Protein AF-A0A949CU87-F1 (afdb_monomer)

Solvent-accessible surface area (backbone atoms only — not comparable to full-atom values): 5009 Å² total; per-residue (Å²): 132,84,54,73,67,56,56,52,51,54,46,30,71,74,60,34,64,70,53,41,35,61,77,69,45,40,66,64,51,51,51,52,54,52,50,51,49,50,50,29,68,75,61,70,69,65,72,88,56,88,48,68,72,55,33,51,53,50,49,52,51,52,50,53,50,51,54,52,49,50,76,72,67,61,76,91,84,75,92,75,89,129

pLDDT: mean 93.19, std 5.57, range [64.44, 98.12]

Nearest PDB structures (foldseek):
  9had-assembly2_B  TM=2.960E-01  e=9.389E+00  Dermatophagoides farinae

Radius of gyration: 18.54 Å; Cα contacts (8 Å, |Δi|>4): 25; chains: 1; bounding box: 39×37×41 Å

Mean predicted aligned error: 5.41 Å

Secondary structure (DSSP, 8-state):
---HHHHHHHHHHHHHHHHHHHHTTHHHHHHHHHHHHHHHHHHTT----SSHHHHHHHHHHHHHHHHHHHHHHPPP------

Structure (mmCIF, N/CA/C/O backbone):
data_AF-A0A949CU87-F1
#
_entry.id   AF-A0A949CU87-F1
#
loop_
_atom_site.group_PDB
_atom_site.id
_atom_site.type_symbol
_atom_site.label_atom_id
_atom_site.label_alt_id
_atom_site.label_comp_id
_atom_site.label_asym_id
_atom_site.label_entity_id
_atom_site.label_seq_id
_atom_site.pdbx_PDB_ins_code
_atom_site.Cartn_x
_atom_site.Cartn_y
_atom_site.Cartn_z
_atom_site.occupancy
_atom_site.B_iso_or_equiv
_atom_site.auth_seq_id
_atom_site.auth_comp_id
_atom_site.auth_asym_id
_atom_site.auth_atom_id
_atom_site.pdbx_PDB_model_num
ATOM 1 N N . PRO A 1 1 ? 4.552 22.564 26.736 1.00 64.44 1 PRO A N 1
ATOM 2 C CA . PRO A 1 1 ? 3.592 22.052 25.726 1.00 64.44 1 PRO A CA 1
ATOM 3 C C . PRO A 1 1 ? 3.308 20.562 25.958 1.00 64.44 1 PRO A C 1
ATOM 5 O O . PRO A 1 1 ? 4.255 19.792 26.089 1.00 64.44 1 PRO A O 1
ATOM 8 N N . THR A 1 2 ? 2.038 20.164 26.056 1.00 76.62 2 THR A N 1
ATOM 9 C CA . THR A 1 2 ? 1.639 18.746 26.116 1.00 76.62 2 THR A CA 1
ATOM 10 C C . THR A 1 2 ? 2.037 18.039 24.823 1.00 76.62 2 THR A C 1
ATOM 12 O O . THR A 1 2 ? 1.889 18.598 23.733 1.00 76.62 2 THR A O 1
ATOM 15 N N . HIS A 1 3 ? 2.585 16.830 24.936 1.00 89.69 3 HIS A N 1
ATOM 16 C CA . HIS A 1 3 ? 3.105 16.089 23.793 1.00 89.69 3 HIS A CA 1
ATOM 17 C C . HIS A 1 3 ? 1.959 15.763 22.806 1.00 89.69 3 HIS A C 1
ATOM 19 O O . HIS A 1 3 ? 0.869 15.403 23.2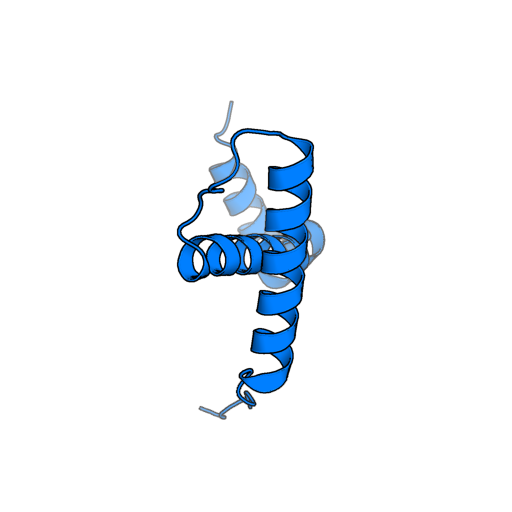53 1.00 89.69 3 HIS A O 1
ATOM 25 N N . PRO A 1 4 ? 2.154 15.839 21.472 1.00 89.00 4 PRO A N 1
ATOM 26 C CA . PRO A 1 4 ? 1.083 15.596 20.492 1.00 89.00 4 PRO A CA 1
ATOM 27 C C . PRO A 1 4 ? 0.370 14.242 20.645 1.00 89.00 4 PRO A C 1
ATOM 29 O O . PRO A 1 4 ? -0.821 14.124 20.373 1.00 89.00 4 PRO A O 1
ATOM 32 N N . ARG A 1 5 ? 1.083 13.214 21.127 1.00 89.62 5 ARG A N 1
ATOM 33 C CA . ARG A 1 5 ? 0.488 11.910 21.478 1.00 89.62 5 ARG A CA 1
ATOM 34 C C . ARG A 1 5 ? -0.553 12.030 22.590 1.00 89.62 5 ARG A C 1
ATOM 36 O O . ARG A 1 5 ? -1.598 11.400 22.494 1.00 89.62 5 ARG A O 1
ATOM 43 N N . ASP A 1 6 ? -0.271 12.817 23.621 1.00 95.06 6 ASP A N 1
ATOM 44 C CA . ASP A 1 6 ? -1.144 12.929 24.791 1.00 95.06 6 ASP A CA 1
ATOM 45 C C . ASP A 1 6 ? -2.454 13.621 24.404 1.00 95.06 6 ASP A C 1
ATOM 47 O O . ASP A 1 6 ? -3.524 13.220 24.850 1.00 95.06 6 ASP A O 1
ATOM 51 N N . GLN A 1 7 ? -2.388 14.578 23.474 1.00 93.06 7 GLN A N 1
ATOM 52 C CA . GLN A 1 7 ? -3.566 15.240 22.903 1.00 93.06 7 GLN A CA 1
ATOM 53 C C . GLN A 1 7 ? -4.456 14.260 22.118 1.00 93.06 7 GLN A C 1
ATOM 55 O O . GLN A 1 7 ? -5.681 14.321 22.210 1.00 93.06 7 GLN A O 1
ATOM 60 N N . ILE A 1 8 ? -3.857 13.319 21.376 1.00 92.81 8 ILE A N 1
ATOM 61 C CA . ILE A 1 8 ? -4.604 12.263 20.674 1.00 92.81 8 ILE A CA 1
ATOM 62 C C . ILE A 1 8 ? -5.305 11.340 21.675 1.00 92.81 8 ILE A C 1
ATOM 64 O O . ILE A 1 8 ? -6.473 11.015 21.477 1.00 92.81 8 ILE A O 1
ATOM 68 N N . LEU A 1 9 ? -4.611 10.928 22.741 1.00 94.56 9 LEU A N 1
ATOM 69 C CA . LEU A 1 9 ? -5.187 10.057 23.769 1.00 94.56 9 LEU A CA 1
ATOM 70 C C . LEU A 1 9 ? -6.367 10.733 24.470 1.00 94.56 9 LEU A C 1
ATOM 72 O O . LEU A 1 9 ? -7.440 10.142 24.541 1.00 94.56 9 LEU A O 1
ATOM 76 N N . GLN A 1 10 ? -6.208 11.999 24.863 1.00 95.44 10 GLN A N 1
ATOM 77 C CA . GLN A 1 10 ? -7.294 12.793 25.439 1.00 95.44 10 GLN A CA 1
ATOM 78 C C . GLN A 1 10 ? -8.487 12.914 24.485 1.00 95.44 10 GLN A C 1
ATOM 80 O O . GLN A 1 10 ? -9.631 12.784 24.914 1.00 95.44 10 GLN A O 1
ATOM 85 N N . ARG A 1 11 ? -8.254 13.118 23.179 1.00 94.81 11 ARG A N 1
ATOM 86 C CA . ARG A 1 11 ? -9.358 13.182 22.210 1.00 94.81 11 ARG A CA 1
ATOM 87 C C . ARG A 1 11 ? -10.072 11.839 22.077 1.00 94.81 11 ARG A C 1
ATOM 89 O O . ARG A 1 11 ? -11.296 11.815 22.060 1.00 94.81 11 ARG A O 1
ATOM 96 N N . ILE A 1 12 ? -9.330 10.733 22.020 1.00 96.06 12 ILE A N 1
ATOM 97 C CA . ILE A 1 12 ? -9.907 9.383 21.960 1.00 96.06 12 ILE A CA 1
ATOM 98 C C . ILE A 1 12 ? -10.744 9.084 23.210 1.00 96.06 12 ILE A C 1
ATOM 100 O O . ILE A 1 12 ? -11.798 8.471 23.079 1.00 96.06 12 ILE A O 1
ATOM 104 N N . GLU A 1 13 ? -10.315 9.516 24.397 1.00 96.94 13 GLU A N 1
ATOM 105 C CA . GLU A 1 13 ? -11.102 9.373 25.632 1.00 96.94 13 GLU A CA 1
ATOM 106 C C . GLU A 1 13 ? -12.407 10.183 25.590 1.00 96.94 13 GLU A C 1
ATOM 108 O O . GLU A 1 13 ? -13.428 9.717 26.084 1.00 96.94 13 GLU A O 1
ATOM 113 N N . GLN A 1 14 ? -12.398 11.364 24.964 1.00 96.38 14 GLN A N 1
ATOM 114 C CA . GLN A 1 14 ? -13.567 12.247 24.880 1.00 96.38 14 GLN A CA 1
ATOM 115 C C . GLN A 1 14 ? -14.626 11.789 23.872 1.00 96.38 14 GLN A C 1
ATOM 117 O O . GLN A 1 14 ? -15.814 11.876 24.170 1.00 96.38 14 GLN A O 1
ATOM 122 N N . VAL A 1 15 ? -14.218 11.363 22.671 1.00 96.69 15 VAL A N 1
ATOM 123 C CA . VAL A 1 15 ? -15.158 11.031 21.575 1.00 96.69 15 VAL A CA 1
ATOM 124 C C . VAL A 1 15 ? -15.219 9.544 21.249 1.00 96.69 15 VAL A C 1
ATOM 126 O O . VAL A 1 15 ? -15.990 9.111 20.403 1.00 96.69 15 VAL A O 1
ATOM 129 N N . GLY A 1 16 ? -14.400 8.729 21.905 1.00 96.56 16 GLY A N 1
ATOM 130 C CA . GLY A 1 16 ? -14.248 7.329 21.554 1.00 96.56 16 GLY A CA 1
ATOM 131 C C . GLY A 1 16 ? -13.393 7.119 20.301 1.00 96.56 16 GLY A C 1
ATOM 132 O O . GLY A 1 16 ? -13.151 7.993 19.466 1.00 96.56 16 GLY A O 1
ATOM 133 N N . ARG A 1 17 ? -12.888 5.892 20.158 1.00 94.75 17 ARG A N 1
ATOM 134 C CA . ARG A 1 17 ? -11.914 5.554 19.111 1.00 94.75 17 ARG A CA 1
ATOM 135 C C . ARG A 1 17 ? -12.507 5.562 17.700 1.00 94.75 17 ARG A C 1
ATOM 137 O O . ARG A 1 17 ? -11.773 5.832 16.752 1.00 94.75 17 ARG A O 1
ATOM 144 N N . ALA A 1 18 ? -13.780 5.195 17.550 1.00 94.50 18 ALA A N 1
ATOM 145 C CA . ALA A 1 18 ? -14.438 5.132 16.247 1.00 94.50 18 ALA A CA 1
ATOM 146 C C . ALA A 1 18 ? -14.597 6.536 15.648 1.00 94.50 18 ALA A C 1
ATOM 148 O O . ALA A 1 18 ? -14.102 6.780 14.548 1.00 94.50 18 ALA A O 1
ATOM 149 N N . ASP A 1 19 ? -15.163 7.468 16.413 1.00 96.00 19 ASP A N 1
ATOM 150 C CA . ASP A 1 19 ? -15.388 8.842 15.961 1.00 96.00 19 ASP A CA 1
ATOM 151 C C . ASP A 1 19 ? -14.067 9.578 15.755 1.00 96.00 19 ASP A C 1
ATOM 153 O O . ASP A 1 19 ? -13.859 10.192 14.709 1.00 96.00 19 ASP A O 1
ATOM 157 N N . TRP A 1 20 ? -13.093 9.393 16.653 1.00 96.00 20 TRP A N 1
ATOM 158 C CA . TRP A 1 20 ? -11.750 9.942 16.456 1.00 96.00 20 TRP A CA 1
ATOM 159 C C . TRP A 1 20 ? -11.098 9.481 15.139 1.00 96.00 20 TRP A C 1
ATOM 161 O O . TRP A 1 20 ? -10.432 10.270 14.461 1.00 96.00 20 TRP A O 1
ATOM 171 N N . LYS A 1 21 ? -11.269 8.211 14.736 1.00 94.44 21 LYS A N 1
ATOM 172 C CA . LYS A 1 21 ? -10.727 7.713 13.457 1.00 94.44 21 LYS A CA 1
ATOM 173 C C . LYS A 1 21 ? -11.364 8.404 12.252 1.00 94.44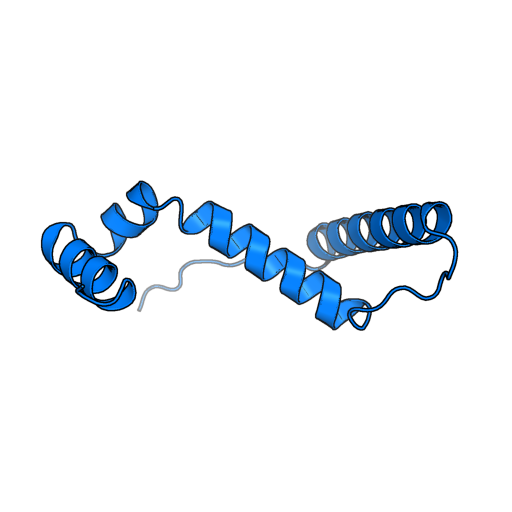 21 LYS A C 1
ATOM 175 O O . LYS A 1 21 ? -10.672 8.599 11.250 1.00 94.44 21 LYS A O 1
ATOM 180 N N . GLN A 1 22 ? -12.639 8.772 12.348 1.00 93.56 22 GLN A N 1
ATOM 181 C CA . GLN A 1 22 ? -13.324 9.529 11.304 1.00 93.56 22 GLN A CA 1
ATOM 182 C C . GLN A 1 22 ? -12.855 10.986 11.286 1.00 93.56 22 GLN A C 1
ATOM 184 O O . GLN A 1 22 ? -12.415 11.461 10.241 1.00 93.56 22 GLN A O 1
ATOM 189 N N . GLU A 1 23 ? -12.841 11.655 12.444 1.00 94.19 23 GLU A N 1
ATOM 190 C CA . GLU A 1 23 ? -12.392 13.049 12.593 1.00 94.19 23 GLU A CA 1
ATOM 191 C C . GLU A 1 23 ? -10.963 13.263 12.077 1.00 94.19 23 GLU A C 1
ATOM 193 O O . GLU A 1 23 ? -10.673 14.233 11.381 1.00 94.19 23 GLU A O 1
ATOM 198 N N . SER A 1 24 ? -10.059 12.336 12.395 1.00 90.62 24 SER A N 1
ATOM 199 C CA . SER A 1 24 ? -8.644 12.423 12.016 1.00 90.62 24 SER A CA 1
ATOM 200 C C . SER A 1 24 ? -8.348 11.975 10.580 1.00 90.62 24 SER A C 1
ATOM 202 O O . SER A 1 24 ? -7.194 12.032 10.147 1.00 90.62 24 SER A O 1
ATOM 204 N N . GLY A 1 25 ? -9.346 11.477 9.838 1.00 92.81 25 GLY A N 1
ATOM 205 C CA . GLY A 1 25 ? -9.132 10.870 8.521 1.00 92.81 25 GLY A CA 1
ATOM 206 C C . GLY A 1 25 ? -8.231 9.626 8.567 1.00 92.81 25 GLY A C 1
ATOM 207 O O . GLY A 1 25 ? -7.582 9.284 7.570 1.00 92.81 25 GLY A O 1
ATOM 208 N N . TYR A 1 26 ? -8.176 8.946 9.720 1.00 92.75 26 TYR A N 1
ATOM 209 C CA . TYR A 1 26 ? -7.263 7.836 10.003 1.00 92.75 26 TYR A CA 1
ATOM 210 C C . TYR A 1 26 ? -7.344 6.737 8.946 1.00 92.75 26 TYR A C 1
ATOM 212 O O . TYR A 1 26 ? -6.317 6.218 8.517 1.00 92.75 26 TYR A O 1
ATOM 220 N N . HIS A 1 27 ? -8.551 6.398 8.490 1.00 90.69 27 HIS A N 1
ATOM 221 C CA . HIS A 1 27 ? -8.761 5.318 7.527 1.00 90.69 27 HIS A CA 1
ATOM 222 C C . HIS A 1 27 ? -8.015 5.559 6.211 1.00 90.69 27 HIS A C 1
ATOM 224 O O . HIS A 1 27 ? -7.272 4.693 5.750 1.00 90.69 27 HIS A O 1
ATOM 230 N N . ARG A 1 28 ? -8.141 6.758 5.632 1.00 92.69 28 ARG A N 1
ATOM 231 C CA . ARG A 1 28 ? -7.462 7.103 4.375 1.00 92.69 28 ARG A CA 1
ATOM 232 C C . ARG A 1 28 ? -5.945 7.138 4.551 1.00 92.69 28 ARG A C 1
ATOM 234 O O . ARG A 1 28 ? -5.218 6.622 3.704 1.00 92.69 28 ARG A O 1
ATOM 241 N N . ARG A 1 29 ? -5.474 7.710 5.661 1.00 93.50 29 ARG A N 1
ATOM 242 C CA . ARG A 1 29 ? -4.047 7.764 5.993 1.00 93.50 29 ARG A CA 1
ATOM 243 C C . ARG A 1 29 ? -3.453 6.365 6.172 1.00 93.50 29 ARG A C 1
ATOM 245 O O . ARG A 1 29 ? -2.438 6.058 5.557 1.00 93.50 29 ARG A O 1
ATOM 252 N N . SER A 1 30 ? -4.117 5.509 6.943 1.00 94.44 30 SER A N 1
ATOM 253 C CA . SER A 1 30 ? -3.692 4.131 7.206 1.00 94.44 30 SER A CA 1
ATOM 254 C C . SER A 1 30 ? -3.602 3.302 5.920 1.00 94.44 30 SER A C 1
ATOM 256 O O . SER A 1 30 ? -2.639 2.553 5.738 1.00 94.44 30 SER A O 1
ATOM 258 N N . LEU A 1 31 ? -4.542 3.479 4.983 1.00 93.50 31 LEU A N 1
ATOM 259 C CA . LEU A 1 31 ? -4.488 2.834 3.667 1.00 93.50 31 LEU A CA 1
ATOM 260 C C . LEU A 1 31 ? -3.279 3.296 2.842 1.00 93.50 31 LEU A C 1
ATOM 262 O O . LEU A 1 31 ? -2.584 2.464 2.254 1.00 93.50 31 LEU A O 1
ATOM 266 N N . ALA A 1 32 ? -3.001 4.602 2.812 1.00 94.75 32 ALA A N 1
ATOM 267 C CA . ALA A 1 32 ? -1.854 5.149 2.090 1.00 94.75 32 ALA A CA 1
ATOM 268 C C . ALA A 1 32 ? -0.521 4.671 2.688 1.00 94.75 32 ALA A C 1
ATOM 270 O O . ALA A 1 32 ? 0.344 4.187 1.958 1.00 94.75 32 ALA A O 1
ATOM 271 N N . GLU A 1 33 ? -0.374 4.732 4.014 1.00 96.06 33 GLU A N 1
ATOM 272 C CA . GLU A 1 33 ? 0.817 4.257 4.730 1.00 96.06 33 GLU A CA 1
ATOM 273 C C . GLU A 1 33 ? 1.060 2.763 4.474 1.00 96.06 33 GLU A C 1
ATOM 275 O O . GLU A 1 33 ? 2.171 2.365 4.118 1.00 96.06 33 GLU A O 1
ATOM 280 N N . THR A 1 34 ? 0.004 1.948 4.554 1.00 94.94 34 THR A N 1
ATOM 281 C CA . THR A 1 34 ? 0.073 0.506 4.278 1.00 94.94 34 THR A CA 1
ATOM 282 C C . THR A 1 34 ? 0.451 0.225 2.823 1.00 94.94 34 THR A C 1
ATOM 284 O O . THR A 1 34 ? 1.265 -0.657 2.548 1.00 94.94 34 THR A O 1
ATOM 287 N N . THR A 1 35 ? -0.092 0.987 1.871 1.00 94.56 35 THR A N 1
ATOM 288 C CA . THR A 1 35 ? 0.238 0.841 0.444 1.00 94.56 35 THR A CA 1
ATOM 289 C C . THR A 1 35 ? 1.703 1.188 0.179 1.00 94.56 35 THR A C 1
ATOM 291 O O . THR A 1 35 ? 2.403 0.428 -0.489 1.00 94.56 35 THR A O 1
ATOM 294 N N . MET A 1 36 ? 2.207 2.276 0.766 1.00 96.06 36 MET A N 1
ATOM 295 C CA . MET A 1 36 ? 3.615 2.666 0.645 1.00 96.06 36 MET A CA 1
ATOM 296 C C . MET A 1 36 ? 4.563 1.676 1.323 1.00 96.06 36 MET A C 1
ATOM 298 O O . MET A 1 36 ? 5.642 1.404 0.795 1.00 96.06 36 MET A O 1
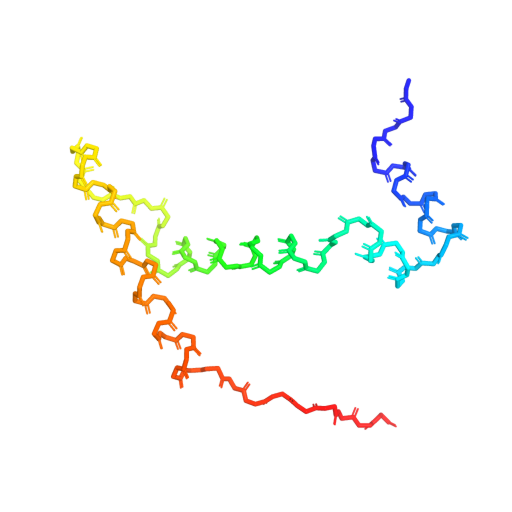ATOM 302 N N . PHE A 1 37 ? 4.172 1.110 2.467 1.00 95.81 37 PHE A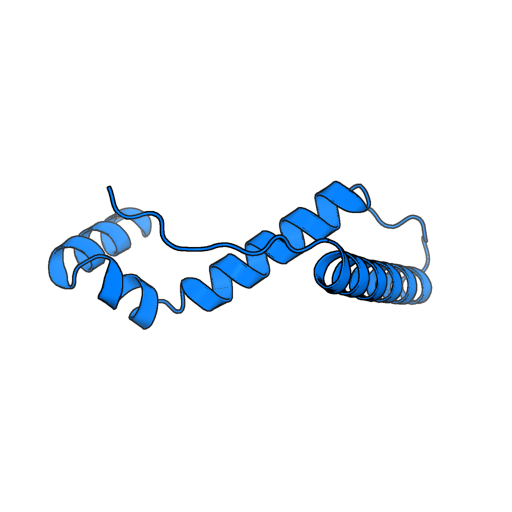 N 1
ATOM 303 C CA . PHE A 1 37 ? 4.909 0.021 3.102 1.00 95.81 37 PHE A CA 1
ATOM 304 C C . PHE A 1 37 ? 5.030 -1.182 2.157 1.00 95.81 37 PHE A C 1
ATOM 306 O O . PHE A 1 37 ? 6.138 -1.650 1.901 1.00 95.81 37 PHE A O 1
ATOM 313 N N . ARG A 1 38 ? 3.917 -1.625 1.556 1.00 95.19 38 ARG A N 1
ATOM 314 C CA . ARG A 1 38 ? 3.907 -2.738 0.592 1.00 95.19 38 ARG A CA 1
ATOM 315 C C . ARG A 1 38 ? 4.761 -2.460 -0.639 1.00 95.19 38 ARG A C 1
ATOM 317 O O . ARG A 1 38 ? 5.499 -3.350 -1.051 1.00 95.19 38 ARG A O 1
ATOM 324 N N . LEU A 1 39 ? 4.702 -1.247 -1.194 1.00 96.44 39 LEU A N 1
ATOM 325 C CA . LEU A 1 39 ? 5.555 -0.829 -2.310 1.00 96.44 39 LEU A CA 1
ATOM 326 C C . LEU A 1 39 ? 7.038 -1.016 -1.953 1.00 96.44 39 LEU A C 1
ATOM 328 O O . LEU A 1 39 ? 7.774 -1.689 -2.670 1.00 96.44 39 LEU A O 1
ATOM 332 N N . LYS A 1 40 ? 7.464 -0.484 -0.801 1.00 95.50 40 LYS A N 1
ATOM 333 C CA . LYS A 1 40 ? 8.862 -0.565 -0.356 1.00 95.50 40 LYS A CA 1
ATOM 334 C C . LYS A 1 40 ? 9.307 -1.998 -0.079 1.00 95.50 40 LYS A C 1
ATOM 336 O O . LYS A 1 40 ? 10.399 -2.367 -0.489 1.00 95.50 40 LYS A O 1
ATOM 341 N N . VAL A 1 41 ? 8.481 -2.800 0.589 1.00 96.06 41 VAL A N 1
ATOM 342 C CA . VAL A 1 41 ? 8.816 -4.198 0.902 1.00 96.06 41 VAL A CA 1
ATOM 343 C C . VAL A 1 41 ? 8.899 -5.047 -0.366 1.00 96.06 41 VAL A C 1
ATOM 345 O O . VAL A 1 41 ? 9.813 -5.851 -0.497 1.00 96.06 41 VAL A O 1
ATOM 348 N N . THR A 1 42 ? 7.991 -4.836 -1.320 1.00 95.56 42 THR A N 1
ATOM 349 C CA . THR A 1 42 ? 7.934 -5.633 -2.556 1.00 95.56 42 THR A CA 1
ATOM 350 C C . THR A 1 42 ? 9.087 -5.300 -3.506 1.00 95.56 42 THR A C 1
ATOM 352 O O . THR A 1 42 ? 9.663 -6.204 -4.103 1.00 95.56 42 THR A O 1
ATOM 355 N N . PHE A 1 43 ? 9.451 -4.018 -3.638 1.00 95.69 43 PHE A N 1
ATOM 356 C CA . PHE A 1 43 ? 10.452 -3.555 -4.612 1.00 95.69 43 PHE A CA 1
ATOM 357 C C . PHE A 1 43 ? 11.790 -3.125 -3.987 1.00 95.69 43 PHE A C 1
ATOM 359 O O . PHE A 1 43 ? 12.632 -2.532 -4.655 1.00 95.69 43 PHE A O 1
ATOM 366 N N . GLY A 1 44 ? 12.011 -3.402 -2.699 1.00 92.44 44 GLY A N 1
ATOM 367 C CA . GLY A 1 44 ? 13.284 -3.135 -2.013 1.00 92.44 44 GLY A CA 1
ATOM 368 C C . GLY A 1 44 ? 13.511 -1.679 -1.580 1.00 92.44 44 GLY A C 1
ATOM 369 O O . GLY A 1 44 ? 14.597 -1.338 -1.114 1.00 92.44 44 GLY A O 1
ATOM 370 N N . GLY A 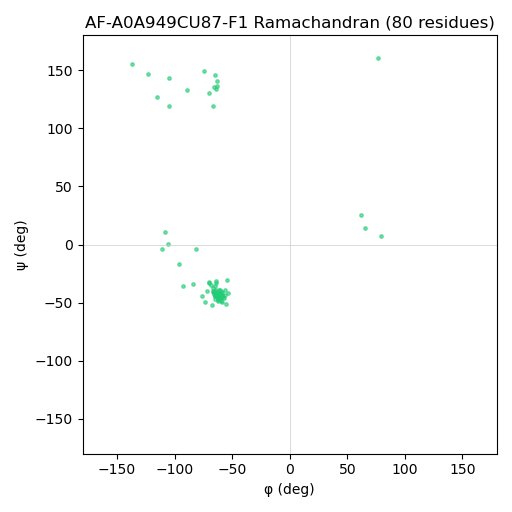1 45 ? 12.502 -0.811 -1.712 1.00 90.56 45 GLY A N 1
ATOM 371 C CA . GLY A 1 45 ? 12.498 0.552 -1.165 1.00 90.56 45 GLY A CA 1
ATOM 372 C C . GLY A 1 45 ? 13.526 1.510 -1.775 1.00 90.56 45 GLY A C 1
ATOM 373 O O . GLY A 1 45 ? 13.785 2.565 -1.195 1.00 90.56 45 GLY A O 1
ATOM 374 N N . ARG A 1 46 ? 14.120 1.148 -2.916 1.00 92.81 46 ARG A N 1
ATOM 375 C CA . ARG A 1 46 ? 15.117 1.931 -3.653 1.00 92.81 46 ARG A CA 1
ATOM 376 C C . ARG A 1 46 ? 14.802 1.877 -5.147 1.00 92.81 46 ARG A C 1
ATOM 378 O O . ARG A 1 46 ? 14.180 0.929 -5.612 1.00 92.81 46 ARG A O 1
ATOM 385 N N . VAL A 1 47 ? 15.259 2.888 -5.877 1.00 95.00 47 VAL A N 1
ATOM 386 C CA . VAL A 1 47 ? 15.203 2.951 -7.345 1.00 95.00 47 VAL A CA 1
ATOM 387 C C . VAL A 1 47 ? 16.592 2.688 -7.916 1.00 95.00 47 VAL A C 1
ATOM 389 O O . VAL A 1 47 ? 17.596 3.089 -7.319 1.00 95.00 47 VAL A O 1
ATOM 392 N N . ARG A 1 48 ? 16.668 1.986 -9.047 1.00 93.62 48 ARG A N 1
ATOM 393 C CA . ARG A 1 48 ? 17.941 1.614 -9.680 1.00 93.62 48 ARG A CA 1
ATOM 394 C C . ARG A 1 48 ? 18.491 2.728 -10.563 1.00 93.62 48 ARG A C 1
ATOM 396 O O . ARG A 1 48 ? 19.710 2.870 -10.682 1.00 93.62 48 ARG A O 1
ATOM 403 N N . SER A 1 49 ? 17.614 3.493 -11.210 1.00 95.31 49 SER A N 1
ATOM 404 C CA . SER A 1 49 ? 18.042 4.576 -12.092 1.00 95.31 49 SER A CA 1
ATOM 405 C C . SER A 1 49 ? 18.765 5.696 -11.333 1.00 95.31 49 SER A C 1
ATOM 407 O O . SER A 1 49 ? 18.411 6.043 -10.208 1.00 95.31 49 SER A O 1
ATOM 409 N N . ARG A 1 50 ? 19.754 6.320 -11.987 1.00 95.69 50 ARG A N 1
ATOM 410 C CA . ARG A 1 50 ? 20.424 7.546 -11.514 1.00 95.69 50 ARG A CA 1
ATOM 411 C C . ARG A 1 50 ? 19.854 8.830 -12.126 1.00 95.69 50 ARG A C 1
ATOM 413 O O . ARG A 1 50 ? 20.125 9.903 -11.603 1.00 95.69 50 ARG A O 1
ATOM 420 N N . SER A 1 51 ? 19.096 8.722 -13.218 1.00 97.69 51 SER A N 1
ATOM 421 C CA . SER A 1 51 ? 18.370 9.848 -13.819 1.00 97.69 51 SER A CA 1
ATOM 422 C C . SER A 1 51 ? 16.984 9.955 -13.195 1.00 97.69 51 SER A C 1
ATOM 424 O O . SER A 1 51 ? 16.291 8.937 -13.104 1.00 97.69 51 SER A O 1
ATOM 426 N N . PHE A 1 52 ? 16.590 11.167 -12.799 1.00 96.88 52 PHE A N 1
ATOM 427 C CA . PHE A 1 52 ? 15.305 11.442 -12.159 1.00 96.88 52 PHE A CA 1
ATOM 428 C C . PHE A 1 52 ? 14.116 11.013 -13.026 1.00 96.88 52 PHE A C 1
ATOM 430 O O . PHE A 1 52 ? 13.231 10.323 -12.531 1.00 96.88 52 PHE A O 1
ATOM 437 N N . ASP A 1 53 ? 14.131 11.323 -14.325 1.00 98.12 53 ASP A N 1
ATOM 438 C CA . ASP A 1 53 ? 13.034 10.960 -15.234 1.00 98.12 53 ASP A CA 1
ATOM 439 C C . ASP A 1 53 ? 12.821 9.444 -15.263 1.00 98.12 53 ASP A C 1
ATOM 441 O O . ASP A 1 53 ? 11.709 8.935 -15.124 1.00 98.12 53 ASP A O 1
ATOM 445 N N . ASN A 1 54 ? 13.923 8.700 -15.325 1.00 97.75 54 ASN A N 1
ATOM 446 C CA . ASN A 1 54 ? 13.895 7.245 -15.286 1.00 97.75 54 ASN A CA 1
ATOM 447 C C . ASN A 1 54 ? 13.497 6.707 -13.897 1.00 97.75 54 ASN A C 1
ATOM 449 O O . ASN A 1 54 ? 12.848 5.669 -13.826 1.00 97.75 54 ASN A O 1
ATOM 453 N N . GLN A 1 55 ? 13.846 7.389 -12.796 1.00 97.69 55 GLN A N 1
ATOM 454 C CA . GLN A 1 55 ? 13.368 7.028 -11.451 1.00 97.69 55 GLN A CA 1
ATOM 455 C C . GLN A 1 55 ? 11.853 7.223 -11.330 1.00 97.69 55 GLN A C 1
ATOM 457 O O . GLN A 1 55 ? 11.175 6.383 -10.741 1.00 97.69 55 GLN A O 1
ATOM 462 N N . ALA A 1 56 ? 11.312 8.300 -11.905 1.00 97.75 56 ALA A N 1
ATOM 463 C CA . ALA A 1 56 ? 9.877 8.545 -11.932 1.00 97.75 56 ALA A CA 1
ATOM 464 C C . ALA A 1 56 ? 9.158 7.432 -12.704 1.00 97.75 56 ALA A C 1
ATOM 466 O O . ALA A 1 56 ? 8.220 6.833 -12.179 1.00 97.75 56 ALA A O 1
ATOM 467 N N . VAL A 1 57 ? 9.642 7.087 -13.903 1.00 98.00 57 VAL A N 1
ATOM 468 C CA . VAL A 1 57 ? 9.102 5.972 -14.700 1.00 98.00 57 VAL A CA 1
ATOM 469 C C . VAL A 1 57 ? 9.185 4.645 -13.939 1.00 98.00 57 VAL A C 1
ATOM 471 O O . VAL A 1 57 ? 8.202 3.907 -13.895 1.00 98.00 57 VAL A O 1
ATOM 474 N N . GLU A 1 58 ? 10.315 4.354 -13.291 1.00 97.62 58 GLU A N 1
ATOM 475 C CA . GLU A 1 58 ? 10.494 3.153 -12.466 1.00 97.62 58 GLU A CA 1
ATOM 476 C C . GLU A 1 58 ? 9.444 3.080 -11.346 1.00 97.62 58 GLU A C 1
ATOM 478 O O . GLU A 1 58 ? 8.787 2.050 -11.182 1.00 97.62 58 GLU A O 1
ATOM 483 N N . LEU A 1 59 ? 9.210 4.183 -10.629 1.00 96.94 59 LEU A N 1
ATOM 484 C CA . LEU A 1 59 ? 8.181 4.257 -9.589 1.00 96.94 59 LEU A CA 1
ATOM 485 C C . LEU A 1 59 ? 6.765 4.081 -10.149 1.00 96.94 59 LEU A C 1
ATOM 487 O O . LEU A 1 59 ? 5.963 3.363 -9.551 1.00 96.94 59 LEU A O 1
ATOM 491 N N . PHE A 1 60 ? 6.445 4.680 -11.300 1.00 97.38 60 PHE A N 1
ATOM 492 C CA . PHE A 1 60 ? 5.141 4.487 -11.941 1.00 97.38 60 PHE A CA 1
ATOM 493 C C . PHE A 1 60 ? 4.900 3.021 -12.312 1.00 97.38 60 PHE A C 1
ATOM 495 O O . PHE A 1 60 ? 3.816 2.495 -12.048 1.00 97.38 60 PHE A O 1
ATOM 502 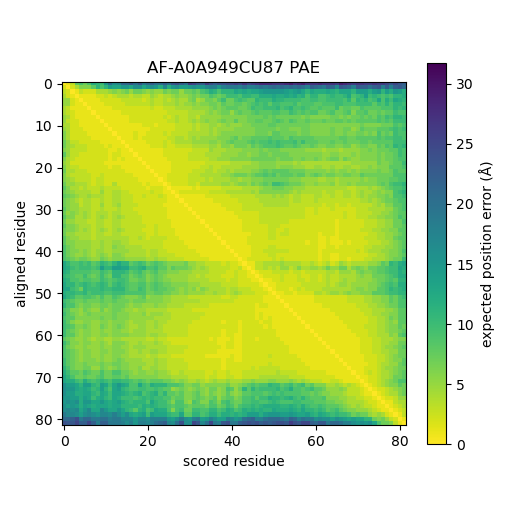N N . LEU A 1 61 ? 5.913 2.341 -12.855 1.00 97.44 61 LEU A N 1
ATOM 503 C CA . LEU A 1 61 ? 5.839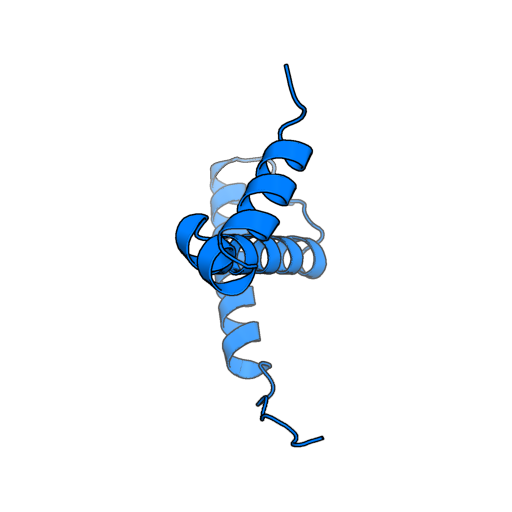 0.916 -13.178 1.00 97.44 61 LEU A CA 1
ATOM 504 C C . LEU A 1 61 ? 5.659 0.056 -11.920 1.00 97.44 61 LEU A C 1
ATOM 506 O O . LEU A 1 61 ? 4.801 -0.826 -11.907 1.00 97.44 61 LEU A O 1
ATOM 510 N N . GLN A 1 62 ? 6.404 0.335 -10.846 1.00 97.38 62 GLN A N 1
ATOM 511 C CA . GLN A 1 62 ? 6.253 -0.361 -9.562 1.00 97.38 62 GLN A CA 1
ATOM 512 C C . GLN A 1 62 ? 4.844 -0.179 -8.976 1.00 97.38 62 GLN A C 1
ATOM 514 O O . GLN A 1 62 ? 4.222 -1.151 -8.543 1.00 97.38 62 GLN A O 1
ATOM 519 N N . CYS A 1 63 ? 4.299 1.040 -9.011 1.00 96.88 63 CYS A N 1
ATOM 520 C CA . CYS A 1 63 ? 2.931 1.324 -8.578 1.00 96.88 63 CYS A CA 1
ATOM 521 C C . CYS A 1 63 ? 1.891 0.570 -9.419 1.00 96.88 63 CYS A C 1
ATOM 523 O O . CYS A 1 63 ? 0.978 -0.046 -8.864 1.00 96.88 63 CYS A O 1
ATOM 525 N N . ALA A 1 64 ? 2.031 0.576 -10.748 1.00 97.44 64 ALA A N 1
ATOM 526 C CA . ALA A 1 64 ? 1.133 -0.147 -11.645 1.00 97.44 64 ALA A CA 1
ATOM 527 C C . ALA A 1 64 ? 1.173 -1.664 -11.388 1.00 97.44 64 ALA A C 1
ATOM 529 O O . ALA A 1 64 ? 0.124 -2.303 -11.268 1.00 97.44 64 ALA A O 1
ATOM 530 N N . ALA A 1 65 ? 2.372 -2.229 -11.226 1.00 96.69 65 ALA A N 1
ATOM 531 C CA . ALA A 1 65 ? 2.560 -3.635 -10.893 1.00 96.69 65 ALA A CA 1
ATOM 532 C C . ALA A 1 65 ? 1.938 -3.987 -9.532 1.00 96.69 65 ALA A C 1
ATOM 534 O O . ALA A 1 65 ? 1.200 -4.968 -9.437 1.00 96.69 65 ALA A O 1
ATOM 535 N N . LEU A 1 66 ? 2.158 -3.169 -8.496 1.00 96.00 66 LEU A N 1
ATOM 536 C CA . LEU A 1 66 ? 1.569 -3.386 -7.171 1.00 96.00 66 LEU A CA 1
ATOM 537 C C . LEU A 1 66 ? 0.040 -3.366 -7.217 1.00 96.00 66 LEU A C 1
ATOM 539 O O . LEU A 1 66 ? -0.604 -4.240 -6.638 1.00 96.00 66 LEU A O 1
ATOM 543 N N . ASN A 1 67 ? -0.547 -2.403 -7.931 1.00 95.19 67 ASN A N 1
ATOM 544 C CA . ASN A 1 67 ? -1.996 -2.324 -8.107 1.00 95.19 67 ASN A CA 1
ATOM 545 C C . ASN A 1 67 ? -2.543 -3.588 -8.778 1.00 95.19 67 ASN A C 1
ATOM 547 O O . ASN A 1 67 ? -3.559 -4.128 -8.339 1.00 95.19 67 ASN A O 1
ATOM 551 N N . ARG A 1 68 ? -1.838 -4.114 -9.788 1.00 96.06 68 ARG A N 1
ATOM 552 C CA . ARG A 1 68 ? -2.221 -5.369 -10.440 1.00 96.06 68 ARG A CA 1
ATOM 553 C C . ARG A 1 68 ? -2.121 -6.565 -9.492 1.00 96.06 68 ARG A C 1
ATOM 555 O O . ARG A 1 68 ? -3.044 -7.374 -9.453 1.00 96.06 68 ARG A O 1
ATOM 562 N N . MET A 1 69 ? -1.053 -6.658 -8.700 1.00 94.62 69 MET A N 1
ATOM 563 C CA . MET A 1 69 ? -0.904 -7.706 -7.682 1.00 94.62 69 MET A CA 1
ATOM 564 C C . MET A 1 69 ? -2.040 -7.655 -6.658 1.00 94.62 69 MET A C 1
ATOM 566 O O . MET A 1 69 ? -2.602 -8.690 -6.321 1.00 94.62 69 MET A O 1
ATOM 570 N N . ILE A 1 70 ? -2.423 -6.459 -6.195 1.00 91.88 70 ILE A N 1
ATOM 571 C CA . ILE A 1 70 ? -3.546 -6.279 -5.265 1.00 91.88 70 ILE A CA 1
ATOM 572 C C . ILE A 1 70 ? -4.846 -6.806 -5.869 1.00 91.88 70 ILE A C 1
ATOM 574 O O . ILE A 1 70 ? -5.576 -7.515 -5.190 1.00 91.88 70 ILE A O 1
ATOM 578 N N . GLN A 1 71 ? -5.132 -6.486 -7.129 1.00 92.00 71 GLN A N 1
ATOM 579 C CA . GLN A 1 71 ? -6.362 -6.930 -7.785 1.00 92.00 71 GLN A CA 1
ATOM 580 C C . GLN A 1 71 ? -6.452 -8.451 -7.941 1.00 92.00 71 GLN A C 1
ATOM 582 O O . GLN A 1 71 ? -7.552 -8.988 -7.929 1.00 92.00 71 GLN A O 1
ATOM 587 N N . VAL A 1 72 ? -5.317 -9.134 -8.112 1.00 93.88 72 VAL A N 1
ATOM 588 C CA . VAL A 1 72 ? -5.287 -10.583 -8.369 1.00 93.88 72 VAL A CA 1
ATOM 589 C C . VAL A 1 72 ? -5.146 -11.399 -7.084 1.00 93.88 72 VAL A C 1
ATOM 591 O O . VAL A 1 72 ? -5.708 -12.482 -6.989 1.00 93.88 72 VAL A O 1
ATOM 594 N N . ALA A 1 73 ? -4.396 -10.903 -6.099 1.00 88.50 73 ALA A N 1
ATOM 595 C CA . ALA A 1 73 ? -4.012 -11.670 -4.915 1.00 88.50 73 ALA A CA 1
ATOM 596 C C . ALA A 1 73 ? -4.775 -11.283 -3.639 1.00 88.50 73 ALA A C 1
ATOM 598 O O . ALA A 1 73 ? -4.475 -11.822 -2.574 1.00 88.50 73 ALA A O 1
ATOM 599 N N . LYS A 1 74 ? -5.702 -10.316 -3.691 1.00 86.12 74 LYS A N 1
ATOM 600 C CA . LYS A 1 74 ? -6.464 -9.910 -2.503 1.00 86.12 74 LYS A CA 1
ATOM 601 C C . LYS A 1 74 ? -7.384 -11.062 -2.064 1.00 86.12 74 LYS A C 1
ATOM 603 O O . LYS A 1 74 ? -8.260 -11.429 -2.841 1.00 86.12 74 LYS A O 1
ATOM 608 N N . PRO A 1 75 ? -7.228 -11.592 -0.838 1.00 85.56 75 PRO A N 1
ATOM 609 C CA . PRO A 1 75 ? -8.133 -12.604 -0.317 1.00 85.56 75 PRO A CA 1
ATOM 610 C C . PRO A 1 75 ? -9.475 -11.981 0.077 1.00 85.56 75 PRO A C 1
ATOM 612 O O . PRO A 1 75 ? -9.532 -10.831 0.536 1.00 85.56 75 PRO A O 1
ATOM 615 N N . ASP A 1 76 ? -10.541 -12.765 -0.046 1.00 87.94 76 ASP A N 1
ATOM 616 C CA . ASP A 1 76 ? -11.841 -12.408 0.508 1.00 87.94 76 ASP A CA 1
ATOM 617 C C . ASP A 1 76 ? -11.785 -12.483 2.034 1.00 87.94 76 ASP A C 1
ATOM 619 O O . ASP A 1 76 ? -11.290 -13.443 2.622 1.00 87.94 76 ASP A O 1
ATOM 623 N N . SER A 1 77 ? -12.251 -11.421 2.685 1.00 86.69 77 SER A N 1
AT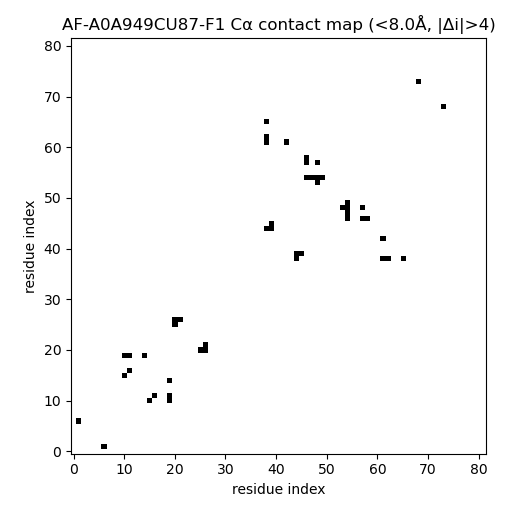OM 624 C CA . SER A 1 77 ? -12.326 -11.333 4.142 1.00 86.69 77 SER A CA 1
ATOM 625 C C . SER A 1 77 ? -13.788 -11.248 4.537 1.00 86.69 77 SER A C 1
ATOM 627 O O . SER A 1 77 ? -14.508 -10.381 4.040 1.00 86.69 77 SER A O 1
ATOM 629 N N . TYR A 1 78 ? -14.213 -12.128 5.434 1.00 91.69 78 TYR A N 1
ATOM 630 C CA . TYR A 1 78 ? -15.570 -12.169 5.960 1.00 91.69 78 TYR A CA 1
ATOM 631 C C . TYR A 1 78 ? -15.540 -12.041 7.487 1.00 91.69 78 TYR A C 1
ATOM 633 O O . TYR A 1 78 ? -14.572 -12.475 8.121 1.00 91.69 78 TYR A O 1
ATOM 641 N N . PRO A 1 79 ? -16.561 -11.408 8.090 1.00 87.69 79 PRO A N 1
ATOM 642 C CA . PRO A 1 79 ? -16.703 -11.409 9.535 1.00 87.69 79 PRO A CA 1
ATOM 643 C C . PR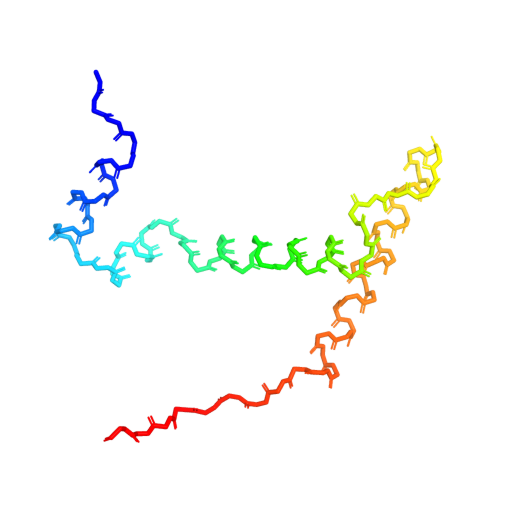O A 1 79 ? -16.931 -12.846 10.009 1.00 87.69 79 PRO A C 1
ATOM 645 O O . PRO A 1 79 ? -17.734 -13.579 9.434 1.00 87.69 79 PRO A O 1
ATOM 648 N N . VAL A 1 80 ? -16.211 -13.242 11.053 1.00 90.00 80 VAL A N 1
ATOM 649 C CA . VAL A 1 80 ? -16.466 -14.485 11.779 1.00 90.00 80 VAL A CA 1
ATOM 650 C C . VAL A 1 80 ? -17.121 -14.075 13.087 1.00 90.00 80 VAL A C 1
ATOM 652 O O . VAL A 1 80 ? -16.541 -13.288 13.837 1.00 90.00 80 VAL A O 1
ATOM 655 N N . GLU A 1 81 ? -18.349 -14.536 13.311 1.00 81.56 81 GLU A N 1
ATOM 656 C CA . GLU A 1 81 ? -19.022 -14.359 14.598 1.00 81.56 81 GLU A CA 1
ATOM 657 C C . GLU A 1 81 ? -18.262 -15.153 15.667 1.00 81.56 81 GLU A C 1
ATOM 659 O O . GLU A 1 81 ? -17.808 -16.271 15.409 1.00 81.56 81 GLU A O 1
ATOM 664 N N . ALA A 1 82 ? -18.050 -14.517 16.819 1.00 70.38 82 ALA A N 1
ATOM 665 C CA . ALA A 1 82 ? -17.313 -15.074 17.949 1.00 70.38 82 ALA A CA 1
ATOM 666 C C . ALA A 1 82 ? -18.212 -15.931 18.844 1.00 70.38 82 ALA A C 1
ATOM 668 O O . ALA A 1 82 ? -19.394 -15.553 19.010 1.00 70.38 82 ALA A O 1
#

Sequence (82 aa):
PTHPRDQILQRIEQVGRADWKQESGYHRRSLAETTMFRLKVTFGGRVRSRSFDNQAVELFLQCAALNRMIQVAKPDSYPVEA

Foldseek 3Di:
DPDPVVVLVVVCVVPNDVVSCVVVVVVVVVVVVVLVVCLCVVVVPDAPDPDPVVSVVRSVVSSVVSVVCCVPPPDDDDDDDD